Protein AF-A0A950VT91-F1 (afdb_monomer)

Radius of gyration: 15.53 Å; Cα contacts (8 Å, |Δi|>4): 37; chains: 1; bounding box: 37×36×32 Å

Sequence (58 aa):
MNDTIKRLKAEVERRGGRIHINDNLPDEITETFLREILACPDCAPREAARPRKQSSGH

Mean predicted aligned error: 9.61 Å

Secondary structure (DSSP, 8-state):
--HHHHHHHHHHHHTT------TTS-HHHHHHHHHHHHH-TTTS--S-----------

Solvent-accessible surface area (backbone atoms only — not comparable to full-atom values): 3880 Å² total; per-residue (Å²): 130,58,70,67,47,53,52,45,52,52,49,41,43,71,57,60,38,86,85,88,81,67,89,87,56,56,64,70,60,53,41,52,53,44,50,50,48,72,68,35,81,81,62,46,53,75,92,77,84,79,84,81,83,82,79,81,86,130

Foldseek 3Di:
DDPLLVVLQVVLVVLVHDDDDDPPDDPVVSNVVSVVCVVDPVSRDPPPDDDDPPPDDD

pLDDT: mean 79.56, std 15.84, range [44.59, 95.12]

Structure (mmCIF, N/CA/C/O backbone):
data_AF-A0A950VT91-F1
#
_entry.id   AF-A0A950VT91-F1
#
loop_
_atom_site.group_PDB
_atom_site.id
_atom_site.type_symbol
_atom_site.label_atom_id
_atom_site.label_alt_id
_atom_site.label_comp_id
_atom_site.label_asym_id
_atom_site.label_entity_id
_atom_site.label_seq_id
_atom_site.pdbx_PDB_ins_code
_atom_site.Cartn_x
_atom_site.Cartn_y
_atom_site.Cartn_z
_atom_site.occupancy
_atom_site.B_iso_or_equiv
_atom_site.auth_seq_id
_atom_site.auth_comp_id
_atom_site.auth_asym_id
_atom_site.auth_atom_id
_atom_site.pdbx_PDB_model_num
ATOM 1 N N . MET A 1 1 ? -6.291 5.284 10.117 1.00 69.56 1 MET A N 1
ATOM 2 C CA . MET A 1 1 ? -5.201 4.470 9.543 1.00 69.56 1 MET A CA 1
ATOM 3 C C . MET A 1 1 ? -4.760 3.370 10.505 1.00 69.56 1 MET A C 1
ATOM 5 O O . MET A 1 1 ? -3.979 3.618 11.428 1.00 69.56 1 MET A O 1
ATOM 9 N N . ASN A 1 2 ? -5.284 2.160 10.298 1.00 86.25 2 ASN A N 1
ATOM 10 C CA . ASN A 1 2 ? -4.950 0.981 11.104 1.00 86.25 2 ASN A CA 1
ATOM 11 C C . ASN A 1 2 ? -3.544 0.397 10.807 1.00 86.25 2 ASN A C 1
ATOM 13 O O . ASN A 1 2 ? -2.834 0.839 9.897 1.00 86.25 2 ASN A O 1
ATOM 17 N N . ASP A 1 3 ? -3.137 -0.615 11.579 1.00 92.19 3 ASP A N 1
ATOM 18 C CA . ASP A 1 3 ? -1.823 -1.264 11.465 1.00 92.19 3 ASP A CA 1
ATOM 19 C C . ASP A 1 3 ? -1.595 -2.039 10.158 1.00 92.19 3 ASP A C 1
ATOM 21 O O . ASP A 1 3 ? -0.466 -2.076 9.664 1.00 92.19 3 ASP A O 1
ATOM 25 N N . THR A 1 4 ? -2.637 -2.615 9.557 1.00 93.25 4 THR A N 1
ATOM 26 C CA . THR A 1 4 ? -2.571 -3.259 8.235 1.00 93.25 4 THR A CA 1
ATOM 27 C C . THR A 1 4 ? -2.161 -2.251 7.167 1.00 93.25 4 THR A C 1
ATOM 29 O O . THR A 1 4 ? -1.204 -2.488 6.433 1.00 93.25 4 THR A O 1
ATOM 32 N N . ILE A 1 5 ? -2.809 -1.085 7.130 1.00 93.12 5 ILE A N 1
ATOM 33 C CA . ILE A 1 5 ? -2.506 -0.032 6.152 1.00 93.12 5 ILE A CA 1
ATOM 34 C C . ILE A 1 5 ? -1.074 0.485 6.333 1.00 93.12 5 ILE A C 1
ATOM 36 O O . ILE A 1 5 ? -0.352 0.671 5.353 1.00 93.12 5 ILE A O 1
ATOM 40 N N . LYS A 1 6 ? -0.616 0.659 7.581 1.00 93.00 6 LYS A N 1
ATOM 41 C CA . LYS A 1 6 ? 0.779 1.038 7.872 1.00 93.00 6 LYS A CA 1
ATOM 42 C C . LYS A 1 6 ? 1.774 0.006 7.339 1.00 93.00 6 LYS A C 1
ATOM 44 O O . LYS A 1 6 ? 2.772 0.389 6.731 1.00 93.00 6 LYS A O 1
ATOM 49 N N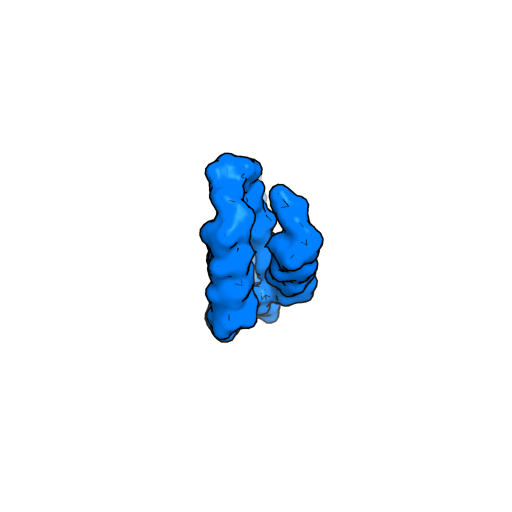 . ARG A 1 7 ? 1.501 -1.290 7.533 1.00 95.12 7 ARG A N 1
ATOM 50 C CA . ARG A 1 7 ? 2.352 -2.386 7.034 1.00 95.12 7 ARG A CA 1
ATOM 51 C C . ARG A 1 7 ? 2.402 -2.417 5.510 1.00 95.12 7 ARG A C 1
ATOM 53 O O . ARG A 1 7 ? 3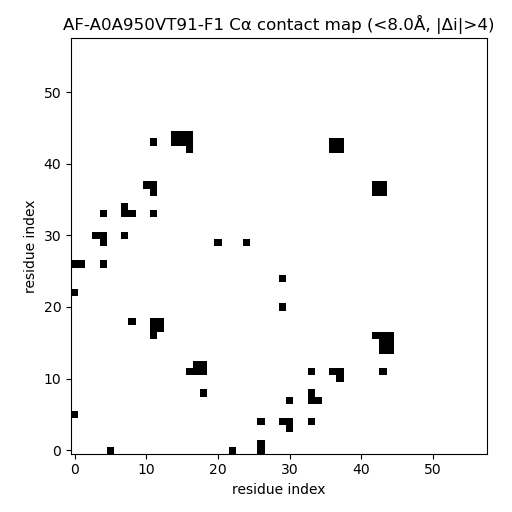.492 -2.510 4.952 1.00 95.12 7 ARG A O 1
ATOM 60 N N . LEU A 1 8 ? 1.252 -2.286 4.852 1.00 93.81 8 LEU A N 1
ATOM 61 C CA . LEU A 1 8 ? 1.163 -2.271 3.392 1.00 93.81 8 LEU A CA 1
ATOM 62 C C . LEU A 1 8 ? 1.881 -1.052 2.795 1.00 93.81 8 LEU A C 1
ATOM 64 O O . LEU A 1 8 ? 2.672 -1.203 1.868 1.00 93.81 8 LEU A O 1
ATOM 68 N N . LYS A 1 9 ? 1.697 0.144 3.371 1.00 92.44 9 LYS A N 1
ATOM 69 C CA . LYS A 1 9 ? 2.426 1.357 2.960 1.00 92.44 9 LYS A CA 1
ATOM 70 C C . LYS A 1 9 ? 3.938 1.178 3.102 1.00 92.44 9 LYS A C 1
ATOM 72 O O . LYS A 1 9 ? 4.670 1.457 2.157 1.00 92.44 9 LYS A O 1
ATOM 77 N N . ALA A 1 10 ? 4.394 0.660 4.243 1.00 92.62 10 ALA A N 1
ATOM 78 C CA . ALA A 1 10 ? 5.810 0.389 4.474 1.00 92.62 10 ALA A CA 1
ATOM 79 C C . ALA A 1 10 ? 6.369 -0.646 3.485 1.00 92.62 10 ALA A C 1
ATOM 81 O O . ALA A 1 10 ? 7.533 -0.572 3.102 1.00 92.62 10 ALA A O 1
ATOM 82 N N . GLU A 1 11 ? 5.563 -1.618 3.056 1.00 92.38 11 GLU A N 1
ATOM 83 C CA . GLU A 1 11 ? 5.965 -2.568 2.023 1.00 92.38 11 GLU A CA 1
ATOM 84 C C . GLU A 1 11 ? 6.101 -1.920 0.648 1.00 92.38 11 GLU A C 1
ATOM 86 O O . GLU A 1 11 ? 7.095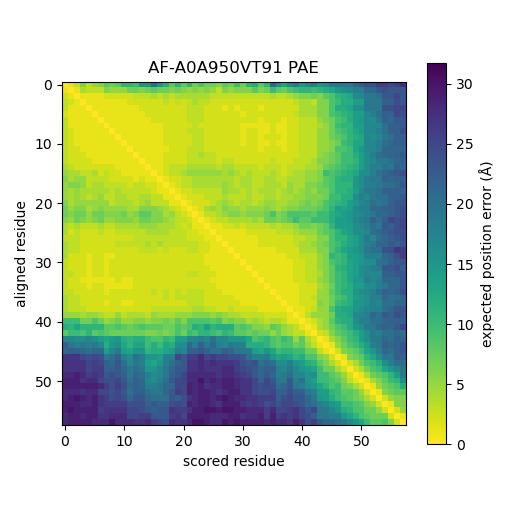 -2.172 -0.033 1.00 9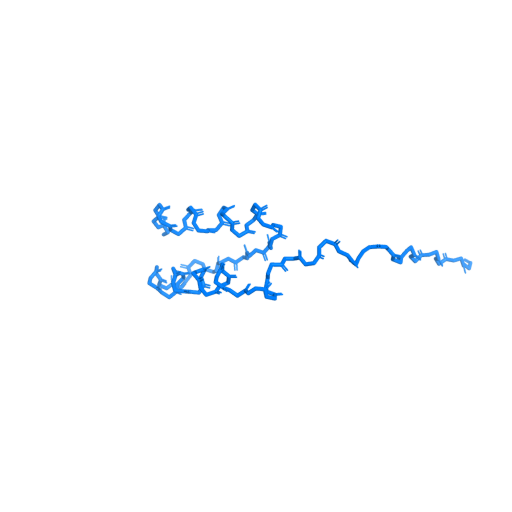2.38 11 GLU A O 1
ATOM 91 N N . VAL A 1 12 ? 5.169 -1.046 0.262 1.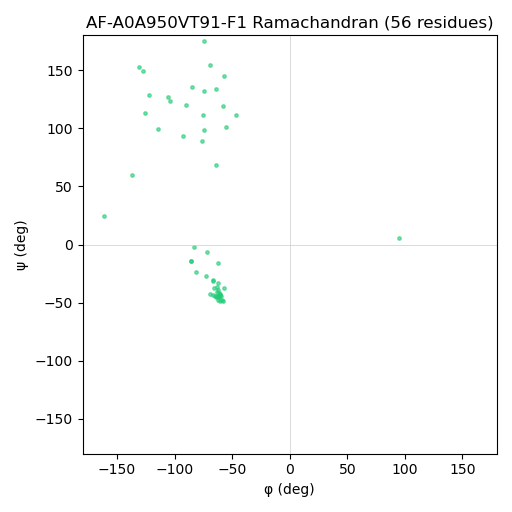00 90.06 12 VAL A N 1
ATOM 92 C CA . VAL A 1 12 ? 5.303 -0.299 -0.992 1.00 90.06 12 VAL A CA 1
ATOM 93 C C . VAL A 1 12 ? 6.554 0.583 -0.970 1.00 90.06 12 VAL A C 1
ATOM 95 O O . VAL A 1 12 ? 7.328 0.576 -1.927 1.00 90.06 12 VAL A O 1
ATOM 98 N N . GLU A 1 13 ? 6.799 1.289 0.136 1.00 90.06 13 GLU A N 1
ATOM 99 C CA . GLU A 1 13 ? 7.991 2.128 0.313 1.00 90.06 13 GLU A CA 1
ATOM 100 C C . GLU A 1 13 ? 9.285 1.310 0.276 1.00 90.06 13 GLU A C 1
ATOM 102 O O . GLU A 1 13 ? 10.256 1.718 -0.359 1.00 90.06 13 GLU A O 1
ATOM 107 N N . ARG A 1 14 ? 9.286 0.113 0.875 1.00 88.88 14 ARG A N 1
ATOM 108 C CA . ARG A 1 14 ? 10.414 -0.830 0.829 1.00 88.88 14 ARG A CA 1
ATOM 109 C C . ARG A 1 14 ? 10.706 -1.321 -0.584 1.00 88.88 14 ARG A C 1
ATOM 111 O O . ARG A 1 14 ? 11.868 -1.506 -0.924 1.00 88.88 14 ARG A O 1
ATOM 118 N N . ARG A 1 15 ? 9.672 -1.523 -1.408 1.00 86.12 15 ARG A N 1
ATOM 119 C CA . ARG A 1 15 ? 9.835 -1.846 -2.834 1.00 86.12 15 ARG A CA 1
ATOM 120 C C . ARG A 1 15 ? 10.316 -0.639 -3.645 1.00 86.12 15 ARG A C 1
ATOM 122 O O . ARG A 1 15 ? 10.635 -0.814 -4.807 1.00 86.12 15 ARG A O 1
ATOM 129 N N . GLY A 1 16 ? 10.402 0.549 -3.038 1.00 84.69 16 GLY A N 1
ATOM 130 C CA . GLY A 1 16 ? 10.874 1.807 -3.623 1.00 84.69 16 GLY A CA 1
ATOM 131 C C . GLY A 1 16 ? 9.753 2.697 -4.177 1.00 84.69 16 GLY A C 1
ATOM 132 O O . GLY A 1 16 ? 10.029 3.723 -4.803 1.00 84.69 16 GLY A O 1
ATOM 133 N N . GLY A 1 17 ? 8.490 2.313 -3.975 1.00 84.75 17 GLY A N 1
ATOM 134 C CA . GLY A 1 17 ? 7.343 3.153 -4.299 1.00 84.75 17 GLY A CA 1
ATOM 135 C C . GLY A 1 17 ? 7.261 4.354 -3.356 1.00 84.75 17 GLY A C 1
ATOM 136 O O . GLY A 1 17 ? 7.747 4.323 -2.229 1.00 84.75 17 GLY A O 1
ATOM 137 N N . ARG A 1 18 ? 6.636 5.444 -3.799 1.00 84.62 18 ARG A N 1
ATOM 138 C CA . ARG A 1 18 ? 6.340 6.599 -2.941 1.00 84.62 18 ARG A CA 1
ATOM 139 C C . ARG A 1 18 ? 4.855 6.886 -3.026 1.00 84.62 18 ARG A C 1
ATOM 141 O O . ARG A 1 18 ? 4.373 7.270 -4.085 1.00 84.62 18 ARG A O 1
ATOM 148 N N . ILE A 1 19 ? 4.148 6.688 -1.918 1.00 84.38 19 ILE A N 1
ATOM 149 C CA . ILE A 1 19 ? 2.700 6.883 -1.843 1.00 84.38 19 ILE A CA 1
ATOM 150 C C . ILE A 1 19 ? 2.387 7.909 -0.764 1.00 84.38 19 ILE A C 1
ATOM 152 O O . ILE A 1 19 ? 2.806 7.774 0.387 1.00 84.38 19 ILE A O 1
ATOM 156 N N . HIS A 1 20 ? 1.597 8.906 -1.145 1.00 87.25 20 HIS A N 1
ATOM 157 C CA . HIS A 1 20 ? 0.921 9.801 -0.222 1.00 87.25 20 HIS A CA 1
ATOM 158 C C . HIS A 1 20 ? -0.554 9.392 -0.154 1.00 87.25 20 HIS A C 1
ATOM 160 O O . HIS A 1 20 ? -1.216 9.317 -1.187 1.00 87.25 20 HIS A O 1
ATOM 166 N N . ILE A 1 21 ? -1.047 9.092 1.045 1.00 84.94 21 ILE A N 1
ATOM 167 C CA . ILE A 1 21 ? -2.435 8.683 1.283 1.00 84.94 21 ILE A CA 1
ATOM 168 C C . ILE A 1 21 ? -3.141 9.874 1.921 1.00 84.94 21 ILE A C 1
ATOM 170 O O . ILE A 1 21 ? -2.648 10.407 2.910 1.00 84.94 21 ILE A O 1
ATOM 174 N N . ASN A 1 22 ? -4.262 10.295 1.342 1.00 85.81 22 ASN A N 1
ATOM 175 C CA . ASN A 1 22 ? -5.091 11.352 1.912 1.00 85.81 22 ASN A CA 1
ATOM 176 C C . ASN A 1 22 ? -5.858 10.807 3.129 1.00 85.81 22 ASN A C 1
ATOM 178 O O . ASN A 1 22 ? -6.495 9.760 3.021 1.00 85.81 22 ASN A O 1
ATOM 182 N N . ASP A 1 23 ? -5.839 11.533 4.249 1.00 81.94 23 ASP A N 1
ATOM 183 C CA . ASP A 1 23 ? -6.518 11.154 5.497 1.00 81.94 23 ASP A CA 1
ATOM 184 C C . ASP A 1 23 ? -8.050 11.044 5.366 1.00 81.94 23 ASP A C 1
ATOM 186 O O . ASP A 1 23 ? -8.702 10.434 6.210 1.00 81.94 23 ASP A O 1
ATOM 190 N N . ASN A 1 24 ? -8.631 11.592 4.293 1.00 88.62 24 ASN A N 1
ATOM 191 C CA . ASN A 1 24 ? -10.070 11.537 4.021 1.00 88.62 24 ASN A CA 1
ATOM 192 C C . ASN A 1 24 ? -10.535 10.242 3.332 1.00 88.62 24 ASN A C 1
ATOM 194 O O . ASN A 1 24 ? -11.726 10.100 3.048 1.00 88.62 24 ASN A O 1
ATOM 198 N N . LEU A 1 25 ? -9.630 9.314 3.007 1.00 88.12 25 LEU A N 1
ATOM 199 C CA . LEU A 1 25 ? -10.007 8.040 2.396 1.00 88.12 25 LEU A CA 1
ATOM 200 C C . LEU A 1 25 ? -10.398 7.010 3.466 1.00 88.12 25 LEU A C 1
ATOM 202 O O . LEU A 1 25 ? -9.667 6.842 4.443 1.00 88.12 25 LEU A O 1
ATOM 206 N N . PRO A 1 26 ? -11.501 6.261 3.276 1.00 92.12 26 PRO A N 1
ATOM 207 C CA . PRO A 1 26 ? -11.825 5.139 4.147 1.00 92.12 26 PRO A CA 1
ATOM 208 C C . PRO A 1 26 ? -10.692 4.106 4.182 1.00 92.12 26 PRO A C 1
ATOM 210 O O . PRO A 1 26 ? -10.043 3.833 3.164 1.00 92.12 26 PRO A O 1
ATOM 213 N N . ASP A 1 27 ? -10.496 3.490 5.349 1.00 91.88 27 ASP A N 1
ATOM 214 C CA . ASP A 1 27 ? -9.442 2.495 5.574 1.00 91.88 27 ASP A CA 1
ATOM 215 C C . ASP A 1 27 ? -9.568 1.306 4.584 1.00 91.88 27 ASP A C 1
ATOM 217 O O . ASP A 1 27 ? -8.561 0.856 4.043 1.00 91.88 27 ASP A O 1
ATOM 221 N N . GLU A 1 28 ? -10.788 0.866 4.249 1.00 92.38 28 GLU A N 1
ATOM 222 C CA . GLU A 1 28 ? -11.050 -0.220 3.281 1.00 92.38 28 GLU A CA 1
ATOM 223 C C . GLU A 1 28 ? -10.542 0.097 1.863 1.00 92.38 28 GLU A C 1
ATOM 225 O O . GLU A 1 28 ? -9.884 -0.726 1.217 1.00 92.38 28 GLU A O 1
ATOM 230 N N . ILE A 1 29 ? -10.812 1.314 1.384 1.00 92.62 29 ILE A N 1
ATOM 231 C CA . ILE A 1 29 ? -10.389 1.764 0.052 1.00 92.62 29 ILE A CA 1
ATOM 232 C C . ILE A 1 29 ? -8.868 1.877 0.007 1.00 92.62 29 ILE A C 1
ATOM 234 O O . ILE A 1 29 ? -8.224 1.428 -0.942 1.00 92.62 29 ILE A O 1
ATOM 238 N N . THR A 1 30 ? -8.292 2.435 1.069 1.00 93.19 30 THR A N 1
ATOM 239 C CA . THR A 1 30 ? -6.846 2.584 1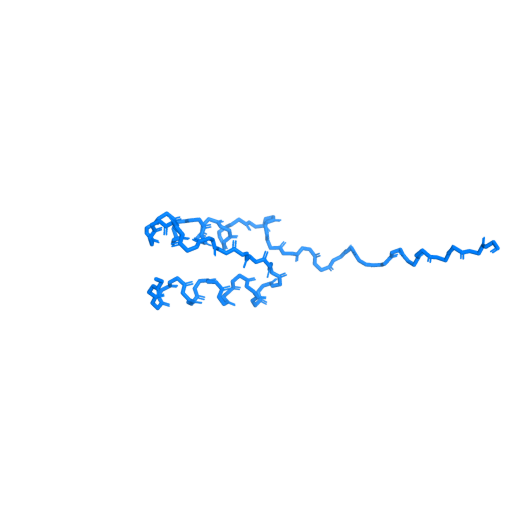.212 1.00 93.19 30 THR A CA 1
ATOM 240 C C . THR A 1 30 ? -6.145 1.227 1.227 1.00 93.19 30 THR A C 1
ATOM 242 O O . THR A 1 30 ? -5.138 1.039 0.544 1.00 93.19 30 THR A O 1
ATOM 245 N N . GLU A 1 31 ? -6.678 0.265 1.979 1.00 94.50 31 GLU A N 1
ATOM 246 C CA . GLU A 1 31 ? -6.136 -1.088 2.041 1.00 94.50 31 GLU A CA 1
ATOM 247 C C . GLU A 1 31 ? -6.192 -1.781 0.675 1.00 94.50 31 GLU A C 1
ATOM 249 O O . GLU A 1 31 ? -5.183 -2.333 0.228 1.00 94.50 31 GLU A O 1
ATOM 254 N N . THR A 1 32 ? -7.341 -1.712 -0.001 1.00 94.00 32 THR A N 1
ATOM 255 C CA . THR A 1 32 ? -7.533 -2.299 -1.335 1.00 94.00 32 THR A CA 1
ATOM 256 C C . THR A 1 32 ? -6.523 -1.730 -2.325 1.00 94.00 32 THR A C 1
ATOM 258 O O . THR A 1 32 ? -5.805 -2.479 -2.982 1.00 94.00 32 THR A O 1
ATOM 261 N N . PHE A 1 33 ? -6.382 -0.405 -2.368 1.00 91.38 33 PHE A N 1
ATOM 262 C CA . PHE A 1 33 ? -5.446 0.262 -3.269 1.00 91.38 33 PHE A CA 1
ATOM 263 C C . PHE A 1 33 ? -3.986 -0.150 -3.027 1.00 91.38 33 PHE A C 1
ATOM 265 O O . PHE A 1 33 ? -3.247 -0.426 -3.972 1.00 91.38 33 PHE A O 1
ATOM 272 N N . LEU A 1 34 ? -3.556 -0.240 -1.764 1.00 91.88 34 LEU A N 1
ATOM 273 C CA . LEU A 1 34 ? -2.194 -0.669 -1.440 1.00 91.88 34 LEU A CA 1
ATOM 274 C C . LEU A 1 34 ? -1.935 -2.133 -1.822 1.00 91.88 34 LEU A C 1
ATOM 276 O O . LEU A 1 34 ? -0.840 -2.451 -2.286 1.00 91.88 34 LEU A O 1
ATOM 280 N N . ARG A 1 35 ? -2.924 -3.020 -1.653 1.00 93.69 35 ARG A N 1
ATOM 281 C CA . ARG A 1 35 ? -2.826 -4.424 -2.085 1.00 93.69 35 ARG A CA 1
ATOM 282 C C . ARG A 1 35 ? -2.669 -4.530 -3.599 1.00 93.69 35 ARG A C 1
ATOM 284 O O . ARG A 1 35 ? -1.782 -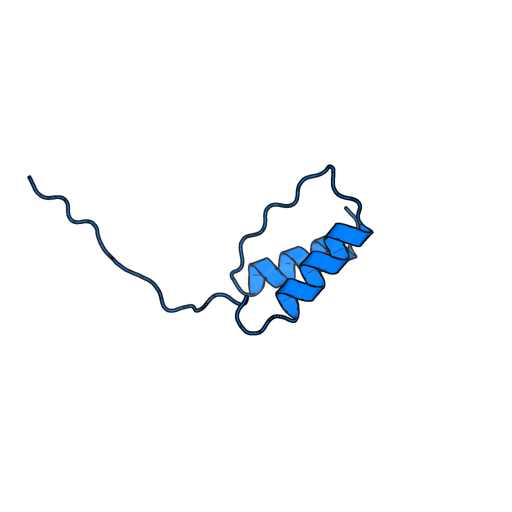5.251 -4.047 1.00 93.69 35 ARG A O 1
ATOM 291 N N . GLU A 1 36 ? -3.449 -3.770 -4.364 1.00 92.31 36 GLU A N 1
ATOM 292 C CA . GLU A 1 36 ? -3.358 -3.744 -5.829 1.00 92.31 36 GLU A CA 1
ATOM 293 C C . GLU A 1 36 ? -1.975 -3.279 -6.305 1.00 92.31 36 GLU A C 1
ATOM 295 O O . GLU A 1 36 ? -1.370 -3.905 -7.174 1.00 92.31 36 GLU A O 1
ATOM 300 N N . ILE A 1 37 ? -1.407 -2.240 -5.682 1.00 89.00 37 ILE A N 1
ATOM 301 C CA . ILE A 1 37 ? -0.048 -1.776 -6.006 1.00 89.00 37 ILE A CA 1
ATOM 302 C C . ILE A 1 37 ? 0.995 -2.863 -5.736 1.00 89.00 37 ILE A C 1
ATOM 304 O O . ILE A 1 37 ? 1.918 -3.042 -6.528 1.00 89.00 37 ILE A O 1
ATOM 308 N N . LEU A 1 38 ? 0.865 -3.593 -4.627 1.00 88.88 38 LEU A N 1
ATOM 309 C CA . LEU A 1 38 ? 1.787 -4.676 -4.277 1.00 88.88 38 LEU A CA 1
ATOM 310 C C . LEU A 1 38 ? 1.617 -5.922 -5.155 1.00 88.88 38 LEU A C 1
ATOM 312 O O . LEU A 1 38 ? 2.581 -6.677 -5.313 1.00 88.88 38 LEU A O 1
ATOM 316 N N . ALA A 1 39 ? 0.423 -6.143 -5.702 1.00 90.25 39 ALA A N 1
ATOM 317 C CA . ALA A 1 39 ? 0.131 -7.220 -6.643 1.00 90.25 39 ALA A CA 1
ATOM 318 C C . ALA A 1 39 ? 0.539 -6.874 -8.085 1.00 90.25 39 ALA A C 1
ATOM 320 O O . ALA A 1 39 ? 0.786 -7.776 -8.881 1.00 90.25 39 ALA A O 1
ATOM 321 N N . CYS A 1 40 ? 0.634 -5.585 -8.416 1.00 84.00 40 CYS A N 1
ATOM 322 C CA . CYS A 1 40 ? 0.982 -5.099 -9.743 1.00 84.00 40 CYS A CA 1
ATOM 323 C C . CYS A 1 40 ? 2.493 -5.261 -10.030 1.00 84.00 40 CYS A C 1
ATOM 325 O O . CYS A 1 40 ? 3.316 -4.549 -9.443 1.00 84.00 40 CYS A O 1
ATOM 327 N N . PRO A 1 41 ? 2.891 -6.153 -10.958 1.00 74.06 41 PRO A N 1
ATOM 328 C CA . PRO A 1 41 ? 4.301 -6.421 -11.254 1.00 74.06 41 PRO A CA 1
ATOM 329 C C . PRO A 1 41 ? 5.019 -5.219 -11.891 1.00 74.06 41 PRO A C 1
ATOM 331 O O . PRO A 1 41 ? 6.207 -5.022 -11.647 1.00 74.06 41 PRO A O 1
ATOM 334 N N . ASP A 1 42 ? 4.296 -4.384 -12.645 1.00 74.44 42 ASP A N 1
ATOM 335 C CA . ASP A 1 42 ? 4.814 -3.171 -13.296 1.00 74.44 42 ASP A CA 1
ATOM 336 C C . ASP A 1 42 ? 4.806 -1.926 -12.393 1.00 74.44 42 ASP A C 1
ATOM 338 O O . ASP A 1 42 ? 5.439 -0.919 -12.711 1.00 74.44 42 ASP A O 1
ATOM 342 N N . CYS A 1 43 ? 4.094 -1.975 -11.263 1.00 70.31 43 CYS A N 1
ATOM 343 C CA . CYS A 1 43 ? 4.000 -0.860 -10.320 1.00 70.31 43 CYS A CA 1
ATOM 344 C C . CYS A 1 43 ? 5.162 -0.849 -9.317 1.00 70.31 43 CYS A C 1
ATOM 346 O O . CYS A 1 43 ? 5.394 0.161 -8.646 1.00 70.31 43 CYS A O 1
ATOM 348 N N . ALA A 1 44 ? 5.910 -1.953 -9.215 1.00 63.75 44 ALA A N 1
ATOM 349 C CA . ALA A 1 44 ? 7.189 -1.959 -8.529 1.00 63.75 44 ALA A CA 1
ATOM 350 C C . ALA A 1 44 ? 8.160 -1.036 -9.292 1.00 6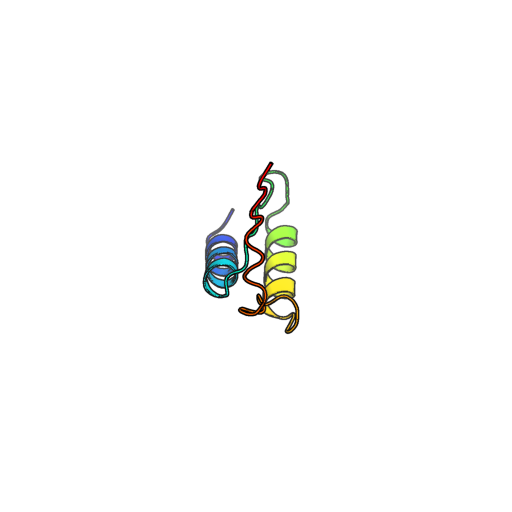3.75 44 ALA A C 1
ATOM 352 O O . ALA A 1 44 ? 8.246 -1.110 -10.520 1.00 63.75 44 ALA A O 1
ATOM 353 N N . PRO A 1 45 ? 8.899 -0.152 -8.607 1.00 61.16 45 PRO A N 1
ATOM 354 C CA . PRO A 1 45 ? 9.839 0.731 -9.266 1.00 61.16 45 PRO A CA 1
ATOM 355 C C . PRO A 1 45 ? 10.853 -0.095 -10.044 1.00 61.16 45 PRO A C 1
ATOM 357 O O . PRO A 1 45 ? 11.646 -0.849 -9.483 1.00 61.16 45 PRO A O 1
ATOM 360 N N . ARG A 1 46 ? 10.869 0.114 -11.357 1.00 52.88 46 ARG A N 1
ATOM 361 C CA . ARG A 1 46 ? 12.063 -0.112 -12.161 1.00 52.88 46 ARG A CA 1
ATOM 362 C C . ARG A 1 46 ? 13.183 0.728 -11.545 1.00 52.88 46 ARG A C 1
ATOM 364 O O . ARG A 1 46 ? 13.260 1.931 -11.797 1.00 52.88 46 ARG A O 1
ATOM 371 N N . GLU A 1 47 ? 14.078 0.121 -10.774 1.00 55.84 47 GLU A N 1
ATOM 372 C CA . GLU A 1 47 ? 15.409 0.680 -10.519 1.00 55.84 47 GLU A CA 1
ATOM 373 C C . GLU A 1 47 ? 16.195 0.740 -11.847 1.00 55.84 47 GLU A C 1
ATOM 375 O O . GLU A 1 47 ? 17.104 -0.043 -12.081 1.00 55.84 47 GLU A O 1
ATOM 380 N N . ALA A 1 48 ? 15.800 1.603 -12.794 1.00 49.31 48 ALA A N 1
ATOM 381 C CA . ALA A 1 48 ? 16.448 1.697 -14.109 1.00 49.31 48 ALA A CA 1
ATOM 382 C C . ALA A 1 48 ? 16.174 3.004 -14.880 1.00 49.31 48 ALA A C 1
ATOM 384 O O . ALA A 1 48 ? 16.254 3.024 -16.106 1.00 49.31 48 ALA A O 1
ATOM 385 N N . ALA A 1 49 ? 15.849 4.114 -14.212 1.00 48.69 49 ALA A N 1
ATOM 386 C CA . ALA A 1 49 ? 15.778 5.414 -14.890 1.00 48.69 49 ALA A CA 1
ATOM 387 C C . ALA A 1 49 ? 16.426 6.534 -14.067 1.00 48.69 49 ALA A C 1
ATOM 389 O O . ALA A 1 49 ? 15.808 7.536 -13.715 1.00 48.69 49 ALA A O 1
ATOM 390 N N . ARG A 1 50 ? 17.718 6.386 -13.775 1.00 55.09 50 ARG A N 1
ATOM 391 C CA . ARG A 1 50 ? 18.614 7.533 -13.566 1.00 55.09 50 ARG A CA 1
ATOM 392 C C . ARG A 1 50 ? 19.829 7.351 -14.485 1.00 55.09 50 ARG A C 1
ATOM 394 O O . ARG A 1 50 ? 20.213 6.202 -14.678 1.00 55.09 50 ARG A O 1
ATOM 401 N N . PRO A 1 51 ? 20.487 8.411 -15.000 1.00 56.91 51 PRO A N 1
A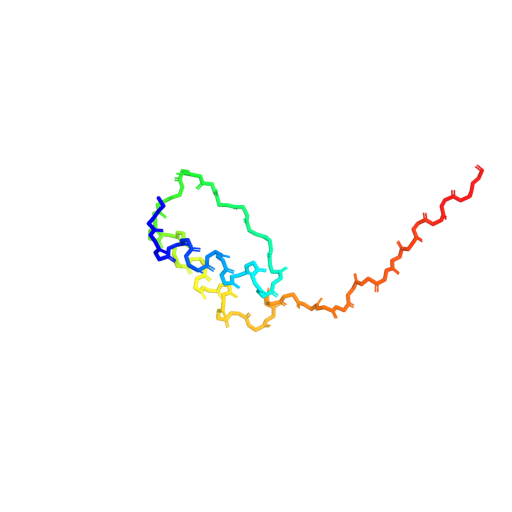TOM 402 C CA . PRO A 1 51 ? 20.233 9.843 -14.803 1.00 56.91 51 PRO A CA 1
ATOM 403 C C . PRO A 1 51 ? 20.189 10.643 -16.129 1.00 56.91 51 PRO A C 1
ATOM 405 O O . PRO A 1 51 ? 20.927 10.355 -17.067 1.00 56.91 51 PRO A O 1
ATOM 408 N N . ARG A 1 52 ? 19.461 11.763 -16.188 1.00 53.00 52 ARG A N 1
ATOM 409 C CA . ARG A 1 52 ? 19.906 12.879 -17.042 1.00 53.00 52 ARG A CA 1
ATOM 410 C C . ARG A 1 52 ? 20.262 14.057 -16.151 1.00 53.00 52 ARG A C 1
ATOM 412 O O . ARG A 1 52 ? 19.396 14.785 -15.683 1.00 53.00 52 ARG A O 1
ATOM 419 N N . LYS A 1 53 ? 21.570 14.202 -15.906 1.00 53.88 53 LYS A N 1
ATOM 420 C CA . LYS A 1 53 ? 22.186 15.481 -15.546 1.00 53.88 53 LYS A CA 1
ATOM 421 C C . LYS A 1 53 ? 21.654 16.526 -16.529 1.00 53.88 53 LYS A C 1
ATOM 423 O O . LYS A 1 53 ? 22.002 16.474 -17.705 1.00 53.88 53 LYS A O 1
ATOM 428 N N . GLN A 1 54 ? 20.839 17.464 -16.065 1.00 57.44 54 GLN A N 1
ATOM 429 C CA . GLN A 1 54 ? 20.697 18.732 -16.767 1.00 57.44 54 GLN A CA 1
ATOM 430 C C . GLN A 1 54 ? 21.950 19.548 -16.443 1.00 57.44 54 GLN A C 1
ATOM 432 O O . GLN A 1 54 ? 22.014 20.253 -15.443 1.00 57.44 54 GLN A O 1
ATOM 437 N N . SER A 1 55 ? 22.993 19.378 -17.257 1.00 55.75 55 SER A N 1
ATOM 438 C CA . SER A 1 55 ? 24.016 20.408 -17.398 1.00 55.75 55 SER A CA 1
ATOM 439 C C . SER A 1 55 ? 23.374 21.507 -18.234 1.00 55.75 55 SER A C 1
ATOM 441 O O . SER A 1 55 ? 23.242 21.368 -19.446 1.00 55.75 55 SER A O 1
ATOM 443 N N . SER A 1 56 ? 22.882 22.549 -17.569 1.00 53.28 56 SER A N 1
ATOM 444 C CA . SER A 1 56 ? 22.538 23.796 -18.242 1.00 53.28 56 SER A CA 1
ATOM 445 C C . SER A 1 56 ? 23.769 24.686 -18.146 1.00 53.28 56 SER A C 1
ATOM 447 O O . SER A 1 56 ? 24.006 25.313 -17.119 1.00 53.28 56 SER A O 1
ATOM 449 N N . GLY A 1 57 ? 24.608 24.635 -19.179 1.00 57.88 57 GLY A N 1
ATOM 450 C CA . GLY A 1 57 ? 25.609 25.660 -19.433 1.00 57.88 57 GLY A CA 1
ATOM 451 C C . GLY A 1 57 ? 25.002 26.731 -20.332 1.00 57.88 57 GLY A C 1
ATOM 452 O O . GLY A 1 57 ? 24.579 26.418 -21.448 1.00 57.88 57 GLY A O 1
ATOM 453 N N . HIS A 1 58 ? 24.957 27.967 -19.842 1.00 44.59 58 HIS A N 1
ATOM 454 C CA . HIS A 1 58 ? 25.029 29.179 -20.652 1.00 44.59 58 HIS A CA 1
ATOM 455 C C . HIS A 1 58 ? 25.596 30.312 -19.802 1.00 44.59 58 HIS A C 1
ATOM 457 O O . HIS A 1 58 ? 25.126 30.446 -18.649 1.00 44.59 58 HIS A O 1
#